Protein AF-A0A091QG11-F1 (afdb_monomer)

Radius of gyration: 39.78 Å; Cα contacts (8 Å, |Δi|>4): 8; chains: 1; bounding box: 103×50×96 Å

Foldseek 3Di:
DVVVVVVVVVVVVVVVVVPPPCPPPCVCPPCPCVPPPPDDVCVVDVDDPDPPPPPVVVVVVVVCVVVCVVVVVVVVCCVVVVVVVVVVVVVVVVVCCCVVPVVVVVVVVCVVVVPDDPPPDDDD

Sequence (124 aa):
MAEEHTELEERIIIKDQHTKEIDLVNRDPKHINEDVVKVEFEDVIAEPVGTYSFDGVWKTSYTTFTVSKYWCYRLLSALLGVPLAVIQCVSRIYSLCIHTFCDPLFEALSKICGNIRVALRKEI

pLDDT: mean 72.92, std 14.59, range [46.25, 96.38]

Secondary structure (DSSP, 8-state):
-HHHHHHHHHHHHHHHHTT----SS-S-TT-TTTTS----HHHHS---TT----HHHHHHHHHHHHHHHHHHHHHHHHHHHHHHHHHHHHHHHHHHHHHHHHHHHHHHHHHHHHT---------

Solvent-accessible surface area (backbone atoms only — not comparable to full-atom values): 7734 Å² total; per-residue (Å²): 119,70,66,62,53,52,54,50,51,51,54,50,52,58,58,49,66,76,59,66,70,73,51,83,87,58,82,61,89,76,64,85,62,75,91,49,88,82,72,58,64,66,80,78,45,91,70,72,96,75,81,74,81,56,63,65,54,60,54,48,50,58,50,51,56,57,52,47,59,62,48,46,54,54,50,52,48,47,68,54,46,51,57,53,52,51,52,52,51,52,53,52,52,52,53,49,51,44,57,68,53,46,50,62,49,52,54,51,50,50,54,60,64,69,66,63,77,80,78,80,79,81,82,131

Mean predicted aligned error: 19.06 Å

InterPro domains:
  IPR001612 Caveolin [PF01146] (15-88)
  IPR001612 Caveolin [PTHR10844] (5-87)
  IPR018361 Caveolin, conserved site [PS01210] (41-48)

Structure (mmCIF, N/CA/C/O backbone):
data_AF-A0A091QG11-F1
#
_entry.id   AF-A0A091QG11-F1
#
loop_
_atom_site.group_PDB
_atom_site.id
_atom_site.type_symbol
_atom_site.label_atom_id
_atom_site.label_alt_id
_atom_site.label_comp_id
_atom_site.label_asym_id
_atom_site.label_entity_id
_atom_site.label_seq_id
_atom_site.pdbx_PDB_ins_code
_atom_site.Cartn_x
_atom_site.Cartn_y
_atom_site.Cartn_z
_atom_site.occupancy
_atom_site.B_iso_or_equiv
_atom_site.auth_seq_id
_atom_site.auth_comp_id
_atom_site.auth_asym_id
_atom_site.auth_atom_id
_atom_site.pdbx_PDB_model_num
ATOM 1 N N . MET A 1 1 ? -0.463 -27.849 24.618 1.00 54.62 1 MET A N 1
ATOM 2 C CA . MET A 1 1 ? -1.694 -27.795 23.792 1.00 54.62 1 MET A CA 1
ATOM 3 C C . MET A 1 1 ? -2.953 -27.695 24.655 1.00 54.62 1 MET A C 1
ATOM 5 O O . MET A 1 1 ? -3.816 -26.915 24.298 1.00 54.62 1 MET A O 1
ATOM 9 N N . ALA A 1 2 ? -3.056 -28.408 25.788 1.00 56.22 2 ALA A N 1
ATOM 10 C CA . ALA A 1 2 ? -4.186 -28.259 26.719 1.00 56.22 2 ALA A CA 1
ATOM 11 C C . ALA A 1 2 ? -4.149 -26.956 27.551 1.00 56.22 2 ALA A C 1
ATOM 13 O O . ALA A 1 2 ? -5.194 -26.367 27.781 1.00 56.22 2 ALA A O 1
ATOM 14 N N . GLU A 1 3 ? -2.964 -26.467 27.939 1.00 60.25 3 GLU A N 1
ATOM 15 C CA . GLU A 1 3 ? -2.829 -25.241 28.754 1.00 60.25 3 GLU A CA 1
ATOM 16 C C . GLU A 1 3 ? -3.231 -23.952 28.014 1.00 60.25 3 GLU A C 1
ATOM 18 O O . GLU A 1 3 ? -3.865 -23.091 28.612 1.00 60.25 3 GLU A O 1
ATOM 23 N N . GLU A 1 4 ? -2.963 -23.838 26.704 1.00 59.34 4 GLU A N 1
ATOM 24 C CA . GLU A 1 4 ? -3.405 -22.670 25.918 1.00 59.34 4 GLU A CA 1
ATOM 25 C C . GLU A 1 4 ? -4.932 -22.575 25.81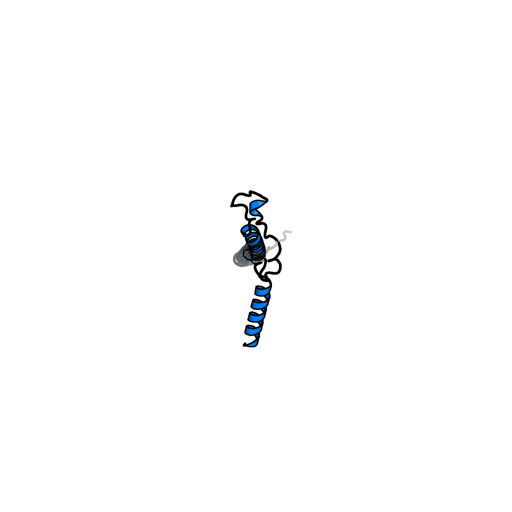9 1.00 59.34 4 GLU A C 1
ATOM 27 O O . GLU A 1 4 ? -5.482 -21.477 25.807 1.00 59.34 4 GLU A O 1
ATOM 32 N N . HIS A 1 5 ? -5.631 -23.714 25.769 1.00 57.47 5 HIS A N 1
ATOM 33 C CA . HIS A 1 5 ? -7.091 -23.732 25.690 1.00 57.47 5 HIS A CA 1
ATOM 34 C C . HIS A 1 5 ? -7.721 -23.236 26.998 1.00 57.47 5 HIS A C 1
ATOM 36 O O . HIS A 1 5 ? -8.675 -22.464 26.963 1.00 57.47 5 HIS A O 1
ATOM 42 N N . THR A 1 6 ? -7.141 -23.602 28.145 1.00 66.25 6 THR A N 1
ATOM 43 C CA . THR A 1 6 ? -7.596 -23.1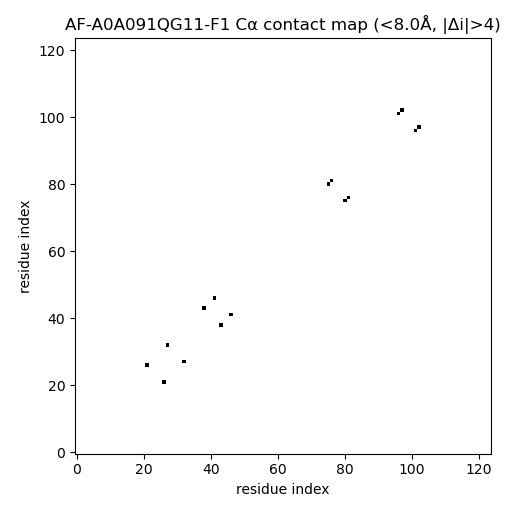48 29.466 1.00 66.25 6 THR A CA 1
ATOM 44 C C . THR A 1 6 ? -7.372 -21.647 29.661 1.00 66.25 6 THR A C 1
ATOM 46 O O . THR A 1 6 ? -8.265 -20.957 30.143 1.00 66.25 6 THR A O 1
ATOM 49 N N . GLU A 1 7 ? -6.232 -21.102 29.217 1.00 67.56 7 GLU A N 1
ATOM 50 C CA . GLU A 1 7 ? -5.981 -19.652 29.280 1.00 67.56 7 GLU A CA 1
ATOM 51 C C . GLU A 1 7 ? -6.900 -18.848 28.347 1.00 67.56 7 GLU A C 1
ATOM 53 O O . GLU A 1 7 ? -7.285 -17.718 28.661 1.00 67.56 7 GLU A O 1
ATOM 58 N N . LEU A 1 8 ? -7.258 -19.406 27.187 1.00 69.31 8 LEU A N 1
ATOM 59 C CA . LEU A 1 8 ? -8.235 -18.803 26.280 1.00 69.31 8 LEU A CA 1
ATOM 60 C C . LEU A 1 8 ? -9.638 -18.799 26.893 1.00 69.31 8 LEU A C 1
ATOM 62 O O . LEU A 1 8 ? -10.313 -17.773 26.818 1.00 69.31 8 LEU A O 1
ATOM 66 N N . GLU A 1 9 ? -10.053 -19.887 27.543 1.00 64.56 9 GLU A N 1
ATOM 67 C CA . GLU A 1 9 ? -11.337 -19.943 28.247 1.00 64.56 9 GLU A CA 1
ATOM 68 C C . GLU A 1 9 ? -11.379 -18.993 29.450 1.00 64.56 9 GLU A C 1
ATOM 70 O O . GLU A 1 9 ? -12.347 -18.247 29.587 1.00 64.56 9 GLU A O 1
ATOM 75 N N . GLU A 1 10 ? -10.312 -18.894 30.249 1.00 63.62 10 GLU A N 1
ATOM 76 C CA . GLU A 1 10 ? -10.233 -17.913 31.342 1.00 63.62 10 GLU A CA 1
ATOM 77 C C . GLU A 1 10 ? -10.298 -16.470 30.829 1.00 63.62 10 GLU A C 1
ATOM 79 O O . GLU A 1 10 ? -11.028 -15.643 31.381 1.00 63.62 10 GLU A O 1
ATOM 84 N N . ARG A 1 11 ? -9.603 -16.144 29.729 1.00 62.81 11 ARG A N 1
ATOM 85 C CA . ARG A 1 11 ? -9.696 -14.805 29.121 1.00 62.81 11 ARG A CA 1
ATOM 86 C C . ARG A 1 11 ? -11.083 -14.516 28.553 1.00 62.81 11 ARG A C 1
ATOM 88 O O . ARG A 1 11 ? -11.509 -13.362 28.604 1.00 62.81 11 ARG A O 1
ATOM 95 N N . ILE A 1 12 ? -11.784 -15.517 28.020 1.00 62.94 12 ILE A N 1
ATOM 96 C CA . ILE A 1 12 ? -13.168 -15.380 27.543 1.00 62.94 12 ILE A CA 1
ATOM 97 C C . ILE A 1 12 ? -14.113 -15.141 28.731 1.00 62.94 12 ILE A C 1
ATOM 99 O O . ILE A 1 12 ? -14.898 -14.197 28.681 1.00 62.94 12 ILE A O 1
ATOM 103 N N . ILE A 1 13 ? -13.968 -15.888 29.831 1.00 61.84 13 ILE A N 1
ATOM 104 C CA . ILE A 1 13 ? -14.781 -15.747 31.054 1.00 61.84 13 ILE A CA 1
ATOM 105 C C . ILE A 1 13 ? -14.551 -14.386 31.736 1.00 61.84 13 ILE A C 1
ATOM 107 O O . ILE A 1 13 ? -15.502 -13.726 32.157 1.00 61.84 13 ILE A O 1
ATOM 111 N N . ILE A 1 14 ? -13.304 -13.907 31.800 1.00 61.09 14 ILE A N 1
ATOM 112 C CA . ILE A 1 14 ? -12.975 -12.590 32.377 1.00 61.09 14 ILE A CA 1
ATOM 113 C C . ILE A 1 14 ? -13.539 -11.450 31.512 1.00 61.09 14 ILE A C 1
ATOM 115 O O . ILE A 1 14 ? -14.000 -10.434 32.040 1.00 61.09 14 ILE A O 1
ATOM 119 N N . LYS A 1 15 ? -13.534 -11.609 30.183 1.00 56.25 15 LYS A N 1
ATOM 120 C CA . LYS A 1 15 ? -14.088 -10.616 29.250 1.00 56.25 15 LYS A CA 1
ATOM 121 C C . LYS A 1 15 ? -15.623 -10.587 29.281 1.00 56.25 15 LYS A C 1
ATOM 123 O O . LYS A 1 15 ? -16.208 -9.516 29.125 1.00 56.25 15 LYS A O 1
ATOM 128 N N . ASP A 1 16 ? -16.254 -11.727 29.551 1.00 52.78 16 ASP A N 1
ATOM 129 C CA . ASP A 1 16 ? -17.704 -11.858 29.727 1.00 52.78 16 ASP A CA 1
ATOM 130 C C . ASP A 1 16 ? -18.179 -11.253 31.063 1.00 52.78 16 ASP A C 1
ATOM 132 O O . ASP A 1 16 ? -19.158 -10.510 31.110 1.00 52.78 16 ASP A O 1
ATOM 136 N N . GLN A 1 17 ? -17.398 -11.406 32.142 1.00 53.88 17 GLN A N 1
ATOM 137 C CA . GLN A 1 17 ? -17.699 -10.800 33.448 1.00 53.88 17 GLN A CA 1
ATOM 138 C C . GLN A 1 17 ? -17.749 -9.263 33.447 1.00 53.88 17 GLN A C 1
ATOM 140 O O . GLN A 1 17 ? -18.426 -8.685 34.301 1.00 53.88 17 GLN A O 1
ATOM 145 N N . HIS A 1 18 ? -17.038 -8.600 32.529 1.00 48.31 18 HIS A N 1
ATOM 146 C CA . HIS A 1 18 ? -17.073 -7.139 32.373 1.00 48.31 18 HIS A CA 1
ATOM 147 C C . HIS A 1 18 ? -18.201 -6.655 31.446 1.00 48.31 18 HIS A C 1
ATOM 149 O O . HIS A 1 18 ? -18.412 -5.452 31.316 1.00 48.31 18 HIS A O 1
ATOM 155 N N . THR A 1 19 ? -18.947 -7.588 30.847 1.00 46.25 19 THR A N 1
ATOM 156 C CA . THR A 1 19 ? -20.168 -7.338 30.069 1.00 46.25 19 THR A CA 1
ATOM 157 C C . THR A 1 19 ? -21.376 -7.869 30.832 1.00 46.25 19 THR A C 1
ATOM 159 O O . THR A 1 19 ? -22.307 -8.403 30.240 1.00 46.25 19 THR A O 1
ATOM 162 N N . LYS A 1 20 ? -21.387 -7.723 32.166 1.00 54.56 20 LYS A N 1
ATOM 163 C CA . LYS A 1 20 ? -22.651 -7.787 32.900 1.00 54.56 20 LYS A CA 1
ATOM 164 C C . LYS A 1 20 ? -23.496 -6.629 32.396 1.00 54.56 20 LYS A C 1
ATOM 166 O O . LYS A 1 20 ? -23.377 -5.509 32.890 1.00 54.56 20 LYS A O 1
ATOM 171 N N . GLU A 1 21 ? -24.274 -6.910 31.355 1.00 56.91 21 GLU A N 1
ATOM 172 C CA . GLU A 1 21 ? -25.452 -6.155 30.985 1.00 56.91 21 GLU A CA 1
ATOM 173 C C . GLU A 1 21 ? -26.154 -5.838 32.297 1.00 56.91 21 GLU A C 1
ATOM 175 O O . GLU A 1 21 ? -26.590 -6.723 33.033 1.00 56.91 21 GLU A O 1
ATOM 180 N N . ILE A 1 22 ? -26.123 -4.560 32.659 1.00 55.25 22 ILE A N 1
ATOM 181 C CA . ILE A 1 22 ? -27.009 -4.014 33.671 1.00 55.25 22 ILE A CA 1
ATOM 182 C C . ILE A 1 22 ? -28.392 -4.454 33.219 1.00 55.25 22 ILE A C 1
ATOM 184 O O . ILE A 1 22 ? -28.838 -4.046 32.148 1.00 55.25 22 ILE A O 1
ATOM 188 N N . ASP A 1 23 ? -29.010 -5.357 33.973 1.00 53.81 23 ASP A N 1
ATOM 189 C CA . ASP A 1 23 ? -30.352 -5.820 33.674 1.00 53.81 23 ASP A CA 1
ATOM 190 C C . ASP A 1 23 ? -31.287 -4.620 33.851 1.00 53.81 23 ASP A C 1
ATOM 192 O O . ASP A 1 23 ? -31.647 -4.210 34.956 1.00 53.81 23 ASP A O 1
ATOM 196 N N . LEU A 1 24 ? -31.589 -3.981 32.724 1.00 58.66 24 LEU A N 1
ATOM 197 C CA . LEU A 1 24 ? -32.438 -2.801 32.641 1.00 58.66 24 LEU A CA 1
ATOM 198 C C . LEU A 1 24 ? -33.906 -3.157 32.897 1.00 58.66 24 LEU A C 1
ATOM 200 O O . LEU A 1 24 ? -34.702 -2.246 33.112 1.00 58.66 24 LEU A O 1
ATOM 204 N N . VAL A 1 25 ? -34.241 -4.453 32.886 1.00 61.09 25 VAL A N 1
ATOM 205 C CA . VAL A 1 25 ? -35.575 -4.984 33.166 1.00 61.09 25 VAL A CA 1
ATOM 206 C C . VAL A 1 25 ? -35.734 -5.244 34.664 1.00 61.09 25 VAL A C 1
ATOM 208 O O . VAL A 1 25 ? -36.753 -4.868 35.235 1.00 61.09 25 VAL A O 1
ATOM 211 N N . ASN A 1 26 ? -34.722 -5.808 35.332 1.00 62.69 26 ASN A N 1
ATOM 212 C CA . ASN A 1 26 ? -34.747 -6.044 36.777 1.00 62.69 26 ASN A CA 1
ATOM 213 C C . ASN A 1 26 ? -33.608 -5.319 37.514 1.00 62.69 26 ASN A C 1
ATOM 215 O O . ASN A 1 26 ? -32.572 -5.895 37.852 1.00 62.69 26 ASN A O 1
ATOM 219 N N . ARG A 1 27 ? -33.839 -4.033 37.811 1.00 62.94 27 ARG A N 1
ATOM 220 C CA . ARG A 1 27 ? -32.891 -3.156 38.525 1.00 62.94 27 ARG A CA 1
ATOM 221 C C . ARG A 1 27 ? -32.706 -3.481 40.014 1.00 62.94 27 ARG A C 1
ATOM 223 O O . ARG A 1 27 ? -31.784 -2.934 40.617 1.00 62.94 27 ARG A O 1
ATOM 230 N N . ASP A 1 28 ? -33.529 -4.352 40.603 1.00 65.56 28 ASP A N 1
ATOM 231 C CA . ASP A 1 28 ? -33.386 -4.788 42.000 1.00 65.56 28 ASP A CA 1
ATOM 232 C C . ASP A 1 28 ? -33.374 -6.327 42.131 1.00 65.56 28 ASP A C 1
ATOM 234 O O . ASP A 1 28 ? -34.318 -6.942 42.643 1.00 65.56 28 ASP A O 1
ATOM 238 N N . PRO A 1 29 ? -32.273 -6.981 41.712 1.00 67.00 29 PRO A N 1
ATOM 239 C CA . PRO A 1 29 ? -32.132 -8.435 41.787 1.00 67.00 29 PRO A CA 1
ATOM 240 C C . PRO A 1 29 ? -32.062 -8.967 43.227 1.00 67.00 29 PRO A C 1
ATOM 242 O O . PRO A 1 29 ? -32.089 -10.179 43.427 1.00 67.00 29 PRO A O 1
ATOM 245 N N . LYS A 1 30 ? -31.927 -8.089 44.232 1.00 68.31 30 LYS A N 1
ATOM 246 C CA . LYS A 1 30 ? -31.833 -8.467 45.648 1.00 68.31 30 LYS A CA 1
ATOM 247 C C . LYS A 1 30 ? -33.084 -8.119 46.455 1.00 68.31 30 LYS A C 1
ATOM 249 O O . LYS A 1 30 ? -33.103 -8.471 47.631 1.00 68.31 30 LYS A O 1
ATOM 254 N N . HIS A 1 31 ? -34.091 -7.484 45.845 1.00 65.62 31 HIS A N 1
ATOM 255 C CA . HIS A 1 31 ? -35.351 -7.105 46.499 1.00 65.62 31 HIS A CA 1
ATOM 256 C C . HIS A 1 31 ? -35.105 -6.405 47.846 1.00 65.62 31 HIS A C 1
ATOM 258 O O . HIS A 1 31 ? -35.723 -6.708 48.863 1.00 65.62 31 HIS A O 1
ATOM 264 N N . ILE A 1 32 ? -34.130 -5.494 47.868 1.00 69.06 32 ILE A N 1
ATOM 265 C CA . ILE A 1 32 ? -33.770 -4.749 49.084 1.00 69.06 32 ILE A CA 1
ATOM 266 C C . ILE A 1 32 ? -34.685 -3.546 49.312 1.00 69.06 32 ILE A C 1
ATOM 268 O O . ILE A 1 32 ? -34.589 -2.906 50.353 1.00 69.06 32 ILE A O 1
ATOM 272 N N . ASN A 1 33 ? -35.523 -3.219 48.327 1.00 60.47 33 ASN A N 1
ATOM 273 C CA . ASN A 1 33 ? -36.334 -2.011 48.295 1.00 60.47 33 ASN A CA 1
ATOM 274 C C . ASN A 1 33 ? -37.832 -2.335 48.101 1.00 60.47 33 ASN A C 1
ATOM 276 O O . ASN A 1 33 ? -38.555 -1.572 47.461 1.00 60.47 33 ASN A O 1
ATOM 280 N N . GLU A 1 34 ? -38.285 -3.483 48.619 1.00 66.12 34 GLU A N 1
ATOM 281 C CA . GLU A 1 34 ? -39.683 -3.951 48.561 1.00 66.12 34 GLU A CA 1
ATOM 282 C C . GLU A 1 34 ? -40.640 -3.078 49.385 1.00 66.12 34 GLU A C 1
ATOM 284 O O . GLU A 1 34 ? -41.805 -2.905 49.037 1.00 66.12 34 GLU A O 1
ATOM 289 N N . ASP A 1 35 ? -40.135 -2.524 50.480 1.00 63.00 35 ASP A N 1
ATOM 290 C CA . ASP A 1 35 ? -40.864 -1.792 51.515 1.00 63.00 35 ASP A CA 1
ATOM 291 C C . ASP A 1 35 ? -40.965 -0.273 51.265 1.00 63.00 35 ASP A C 1
ATOM 293 O O . ASP A 1 35 ? -41.668 0.439 51.984 1.00 63.00 35 ASP A O 1
ATOM 297 N N . VAL A 1 36 ? -40.335 0.229 50.201 1.00 59.47 36 VAL A N 1
ATOM 298 C CA . VAL A 1 36 ? -40.486 1.606 49.713 1.00 59.47 36 VAL A CA 1
ATOM 299 C C . VAL A 1 36 ? -41.433 1.589 48.518 1.00 59.47 36 VAL A C 1
ATOM 301 O O . VAL A 1 36 ? -41.243 0.809 47.590 1.00 59.47 36 VAL A O 1
ATOM 304 N N . V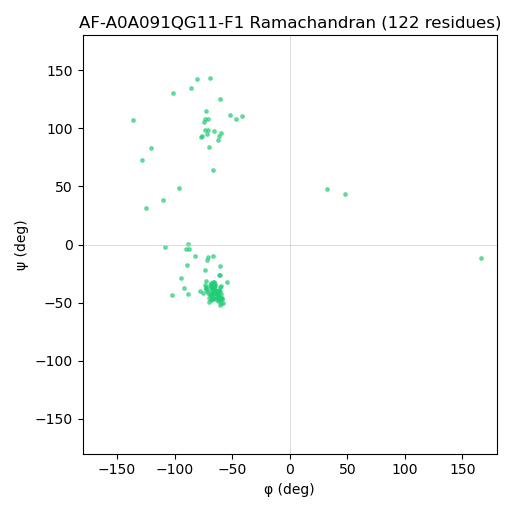AL A 1 37 ? -42.439 2.473 48.526 1.00 60.44 37 VAL A N 1
ATOM 305 C CA . VAL A 1 37 ? -43.373 2.686 47.407 1.00 60.44 37 VAL A CA 1
ATOM 306 C C . VAL A 1 37 ? -42.582 2.790 46.098 1.00 60.44 37 VAL A C 1
ATOM 308 O O . VAL A 1 37 ? -41.889 3.781 45.864 1.00 60.44 37 VAL A O 1
ATOM 311 N N . LYS A 1 38 ? -42.671 1.750 45.259 1.00 60.75 38 LYS A N 1
ATOM 312 C CA . LYS A 1 38 ? -42.118 1.726 43.902 1.00 60.75 38 LYS A CA 1
ATOM 313 C C . LYS A 1 38 ? -42.962 2.669 43.053 1.00 60.75 38 L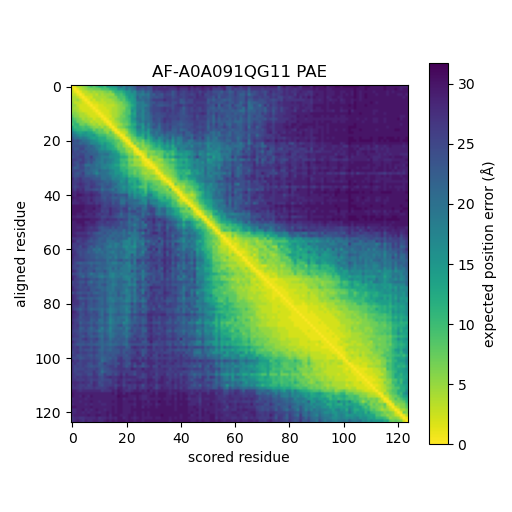YS A C 1
ATOM 315 O O . LYS A 1 38 ? -43.938 2.260 42.441 1.00 60.75 38 LYS A O 1
ATOM 320 N N . VAL A 1 39 ? -42.637 3.955 43.099 1.00 57.34 39 VAL A N 1
ATOM 321 C CA . VAL A 1 39 ? -43.225 4.940 42.193 1.00 57.34 39 VAL A CA 1
ATOM 322 C C . VAL A 1 39 ? -42.634 4.660 40.817 1.00 57.34 39 VAL A C 1
ATOM 324 O O . VAL A 1 39 ? -41.438 4.869 40.599 1.00 57.34 39 VAL A O 1
ATOM 327 N N . GLU A 1 40 ? -43.442 4.113 39.912 1.00 57.50 40 GLU A N 1
ATOM 328 C CA . GLU A 1 40 ? -43.059 3.993 38.510 1.00 57.50 40 GLU A CA 1
ATOM 329 C C . GLU A 1 40 ? -42.822 5.409 37.976 1.00 57.50 40 GLU A C 1
ATOM 331 O O . GLU A 1 40 ? -43.653 6.306 38.120 1.00 57.50 40 GLU A O 1
ATOM 336 N N . PHE A 1 41 ? -41.638 5.637 37.407 1.00 51.56 41 PHE A N 1
ATOM 337 C CA . PHE A 1 41 ? -41.221 6.948 36.896 1.00 51.56 41 PHE A CA 1
ATOM 338 C C . PHE A 1 41 ? -42.158 7.462 35.782 1.00 51.56 41 PHE A C 1
ATOM 340 O O . PHE A 1 41 ? -42.206 8.663 35.522 1.00 51.56 41 PHE A O 1
ATOM 347 N N . GLU A 1 42 ? -42.933 6.552 35.184 1.00 53.19 42 GLU A N 1
ATOM 348 C CA . GLU A 1 42 ? -44.031 6.807 34.248 1.00 53.19 42 GLU A CA 1
ATOM 349 C C . GLU A 1 42 ? -45.180 7.641 34.833 1.00 53.19 42 GLU A C 1
ATOM 351 O O . GLU A 1 42 ? -45.844 8.347 34.077 1.00 53.19 42 GLU A O 1
ATOM 356 N N . ASP A 1 43 ? -45.399 7.620 36.152 1.00 57.34 43 ASP A N 1
ATOM 357 C CA . ASP A 1 43 ? -46.475 8.391 36.801 1.00 57.34 43 ASP A CA 1
ATOM 358 C C . ASP A 1 43 ? -46.018 9.810 37.208 1.00 57.34 43 ASP A C 1
ATOM 360 O O . ASP A 1 43 ? -46.825 10.712 37.426 1.00 57.34 43 ASP A O 1
ATOM 364 N N . VAL A 1 44 ? -44.698 10.042 37.277 1.00 62.53 44 VAL A N 1
ATOM 365 C CA . VAL A 1 44 ? -44.101 11.349 37.619 1.00 62.53 44 VAL A CA 1
ATOM 366 C C . VAL A 1 44 ? -43.755 12.162 36.372 1.00 62.53 44 VAL A C 1
ATOM 368 O O . VAL A 1 44 ? -43.785 13.395 36.418 1.00 62.53 44 VAL A O 1
ATOM 371 N N . ILE A 1 45 ? -43.450 11.508 35.248 1.00 59.41 45 ILE A N 1
ATOM 372 C CA . ILE A 1 45 ? -43.121 12.182 33.992 1.00 59.41 45 ILE A CA 1
ATOM 373 C C . ILE A 1 45 ? -43.846 11.470 32.852 1.00 59.41 45 ILE A C 1
ATOM 375 O O . ILE A 1 45 ? -43.483 10.366 32.465 1.00 59.41 45 ILE A O 1
ATOM 379 N N . ALA A 1 46 ? -44.880 12.115 32.312 1.00 59.50 46 ALA A N 1
ATOM 380 C CA . ALA A 1 46 ? -45.646 11.657 31.154 1.00 59.50 46 ALA A CA 1
ATOM 381 C C . ALA A 1 46 ? -44.798 11.670 29.859 1.00 59.50 46 ALA A C 1
ATOM 383 O O . ALA A 1 46 ? -45.059 12.451 28.942 1.00 59.50 46 ALA A O 1
ATOM 384 N N . GLU A 1 47 ? -43.741 10.861 29.785 1.00 58.44 47 GLU A N 1
ATOM 385 C CA . GLU A 1 47 ? -42.864 10.777 28.617 1.00 58.44 47 GLU A CA 1
ATOM 386 C C . GLU A 1 47 ? -43.429 9.790 27.575 1.00 58.44 47 GLU A C 1
ATOM 388 O O . GLU A 1 47 ? -43.875 8.696 27.921 1.00 58.44 47 GLU A O 1
ATOM 393 N N . PRO A 1 48 ? -43.445 10.146 26.277 1.00 62.41 48 PRO A N 1
ATOM 394 C CA . PRO A 1 48 ? -43.953 9.271 25.225 1.00 62.41 48 PRO A CA 1
ATOM 395 C C . PRO A 1 48 ? -43.046 8.049 25.004 1.00 62.41 48 PRO A C 1
ATOM 397 O O . PRO A 1 48 ? -41.819 8.151 25.011 1.00 62.41 48 PRO A O 1
ATOM 400 N N . VAL A 1 49 ? -43.658 6.896 24.714 1.00 53.06 49 VAL A N 1
ATOM 401 C CA . VAL A 1 49 ? -42.974 5.633 24.391 1.00 53.06 49 VAL A CA 1
ATOM 402 C C . VAL A 1 49 ? -42.086 5.777 23.146 1.00 53.06 49 VAL A C 1
ATOM 404 O O . VAL A 1 49 ? -42.548 5.678 22.011 1.00 53.06 49 VAL A O 1
ATOM 407 N N . GLY A 1 50 ? -40.791 6.039 23.333 1.00 58.91 50 GLY A N 1
ATOM 408 C CA . GLY A 1 50 ? -39.861 6.090 22.200 1.00 58.91 50 GLY A CA 1
ATOM 409 C C . GLY A 1 50 ? -38.479 6.694 22.431 1.00 58.91 50 GLY A C 1
ATOM 410 O O . GLY A 1 50 ? -37.616 6.523 21.574 1.00 58.91 50 GLY A O 1
ATOM 411 N N . THR A 1 51 ? -38.207 7.365 23.550 1.00 50.53 51 THR A N 1
ATOM 412 C CA . THR A 1 51 ? -36.904 8.017 23.792 1.00 50.53 51 THR A CA 1
ATOM 413 C C . THR A 1 51 ? -35.947 7.151 24.607 1.00 50.53 51 THR A C 1
ATOM 415 O O . THR A 1 51 ? -35.316 7.608 25.556 1.00 50.53 51 THR A O 1
ATOM 418 N N . TYR A 1 52 ? -35.787 5.886 24.214 1.00 57.34 52 TYR A N 1
ATOM 419 C CA . TYR A 1 52 ? -34.676 5.076 24.709 1.00 57.34 52 TYR A CA 1
ATOM 420 C C . TYR A 1 52 ? -33.378 5.572 24.047 1.00 57.34 52 TYR A C 1
ATOM 422 O O . TYR A 1 52 ? -33.234 5.523 22.824 1.00 57.34 52 TYR A O 1
ATOM 430 N N . SER A 1 53 ? -32.450 6.119 24.835 1.00 57.84 53 SER A N 1
ATOM 431 C CA . SER A 1 53 ? -31.200 6.728 24.360 1.00 57.84 53 SER A CA 1
ATOM 432 C C . SER A 1 53 ? -30.303 5.717 23.633 1.00 57.84 53 SER A C 1
ATOM 434 O O . SER A 1 53 ? -29.491 5.054 24.258 1.00 57.84 53 SER A O 1
ATOM 436 N N . PHE A 1 54 ? -30.419 5.643 22.306 1.00 58.31 54 PHE A N 1
ATOM 437 C CA . PHE A 1 54 ? -29.371 5.315 21.327 1.00 58.31 54 PHE A CA 1
ATOM 438 C C . PHE A 1 54 ? -28.262 4.322 21.765 1.00 58.31 54 PHE A C 1
ATOM 440 O O . PHE A 1 54 ? -27.079 4.536 21.492 1.00 58.31 54 PHE A O 1
ATOM 447 N N . ASP A 1 55 ? -28.623 3.185 22.362 1.00 56.03 55 ASP A N 1
ATOM 448 C CA . ASP A 1 55 ? -27.690 2.090 22.692 1.00 56.03 55 ASP A CA 1
ATOM 449 C C . ASP A 1 55 ? -26.900 1.624 21.452 1.00 56.03 55 ASP A C 1
ATOM 451 O O . ASP A 1 55 ? -25.708 1.301 21.491 1.00 56.03 55 ASP A O 1
ATOM 455 N N . GLY A 1 56 ? -27.554 1.718 20.290 1.00 63.59 56 GLY A N 1
ATOM 456 C CA . GLY A 1 56 ? -26.942 1.504 18.986 1.00 63.59 56 GLY A CA 1
ATOM 457 C C . GLY A 1 56 ? -25.784 2.456 18.680 1.00 63.59 56 GLY A C 1
ATOM 458 O O . GLY A 1 56 ? -24.810 2.013 18.082 1.00 63.59 56 GLY A O 1
ATOM 459 N N . VAL A 1 57 ? -25.815 3.726 19.100 1.00 68.62 57 VAL A N 1
ATOM 460 C CA . VAL A 1 57 ? -24.728 4.694 18.843 1.00 68.62 57 VAL A CA 1
ATOM 461 C C . VAL A 1 57 ? -23.517 4.390 19.704 1.00 68.62 57 VAL A C 1
ATOM 463 O O . VAL A 1 57 ? -22.398 4.454 19.197 1.00 68.62 57 VAL A O 1
ATOM 466 N N . TRP A 1 58 ? -23.710 3.981 20.956 1.00 64.38 58 TRP A N 1
ATOM 467 C CA . TRP A 1 58 ? -22.602 3.574 21.820 1.00 64.38 58 TRP A CA 1
ATOM 468 C C . TRP A 1 58 ? -21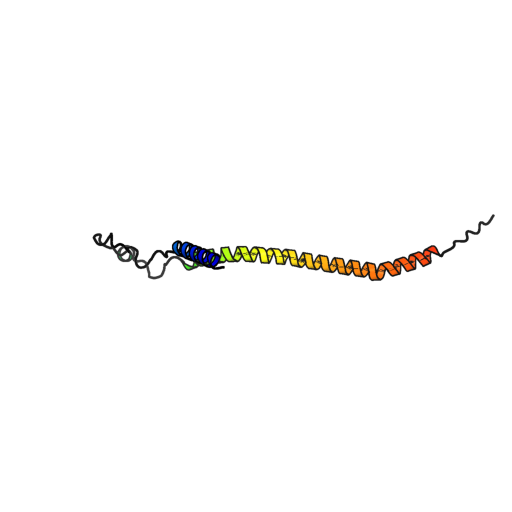.911 2.303 21.299 1.00 64.38 58 TRP A C 1
ATOM 470 O O . TRP A 1 58 ? -20.687 2.298 21.129 1.00 64.38 58 TRP A O 1
ATOM 480 N N . LYS A 1 59 ? -22.672 1.271 20.906 1.00 66.31 59 LYS A N 1
ATOM 481 C CA . LYS A 1 59 ? -22.116 0.058 20.264 1.00 66.31 59 LYS A CA 1
ATOM 482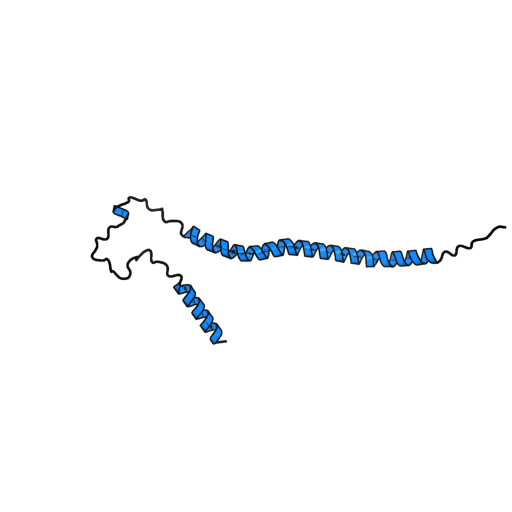 C C . LYS A 1 59 ? -21.497 0.327 18.886 1.00 66.31 59 LYS A C 1
ATOM 484 O O . LYS A 1 59 ? -20.429 -0.206 18.565 1.00 66.31 59 LYS A O 1
ATOM 489 N N . THR A 1 60 ? -22.124 1.174 18.073 1.00 73.38 60 THR A N 1
ATOM 490 C CA . THR A 1 60 ? -21.641 1.518 16.721 1.00 73.38 60 THR A CA 1
ATOM 491 C C . THR A 1 60 ? -20.356 2.335 16.776 1.00 73.38 60 THR A C 1
ATOM 493 O O . THR A 1 60 ? -19.447 2.106 15.974 1.00 73.38 60 THR A O 1
ATOM 496 N N . SER A 1 61 ? -20.234 3.239 17.750 1.00 76.00 61 SER A N 1
ATOM 497 C CA . SER A 1 61 ? -19.025 4.043 17.958 1.00 76.00 61 SER A CA 1
ATOM 498 C C . SER A 1 61 ? -17.841 3.166 18.360 1.00 76.00 61 SER A C 1
ATOM 500 O O . SER A 1 61 ? -16.755 3.283 17.787 1.00 76.00 61 SER A O 1
ATOM 502 N N . TYR A 1 62 ? -18.059 2.222 19.281 1.00 74.44 62 TYR A N 1
ATOM 503 C CA . TYR A 1 62 ? -17.015 1.299 19.730 1.00 74.44 62 TYR A CA 1
ATOM 504 C C . TYR A 1 62 ? -16.529 0.373 18.602 1.00 74.44 62 TYR A C 1
ATOM 506 O O . TYR A 1 62 ? -15.326 0.145 18.432 1.00 74.44 62 TYR A O 1
ATOM 514 N N . THR A 1 63 ? -17.466 -0.101 17.778 1.00 73.88 63 THR A N 1
ATOM 515 C CA . THR A 1 63 ? -17.186 -0.955 16.614 1.00 73.88 63 THR A CA 1
ATOM 516 C C . THR A 1 63 ? -16.445 -0.186 15.518 1.00 73.88 63 THR A C 1
ATOM 518 O O . THR A 1 63 ? -15.407 -0.632 15.030 1.00 73.88 63 THR A O 1
ATOM 521 N N . THR A 1 64 ? -16.909 1.016 15.167 1.00 76.50 64 THR A N 1
ATOM 522 C CA . THR A 1 64 ? -16.259 1.855 14.146 1.00 76.50 64 THR A CA 1
ATOM 523 C C . THR A 1 64 ? -14.833 2.222 14.551 1.00 76.50 64 THR A C 1
ATOM 525 O O . THR A 1 64 ? -13.924 2.181 13.721 1.00 76.50 64 THR A O 1
ATOM 528 N N . PHE A 1 65 ? -14.592 2.512 15.830 1.00 73.94 65 PHE A N 1
ATOM 529 C CA . PHE A 1 65 ? -13.262 2.861 16.332 1.00 73.94 65 PHE A CA 1
ATOM 530 C C . PHE A 1 65 ? -12.259 1.700 16.265 1.00 73.94 65 PHE A C 1
ATOM 532 O O . PHE A 1 65 ? -11.079 1.904 15.962 1.00 73.94 65 PHE A O 1
ATOM 539 N N . THR A 1 66 ? -12.703 0.471 16.532 1.00 76.44 66 THR A N 1
ATOM 540 C CA . THR A 1 66 ? -11.838 -0.717 16.465 1.00 76.44 66 THR A CA 1
ATOM 541 C C . THR A 1 66 ? -11.553 -1.131 15.026 1.00 76.44 66 THR A C 1
ATOM 543 O O . THR A 1 66 ? -10.395 -1.389 14.689 1.00 76.44 66 THR A O 1
ATOM 546 N N . VAL A 1 67 ? -12.560 -1.094 14.150 1.00 78.38 67 VAL A N 1
ATOM 547 C CA . VAL A 1 67 ? -12.390 -1.354 12.711 1.00 78.38 67 VAL A CA 1
ATOM 548 C C . VAL A 1 67 ? -11.475 -0.307 12.066 1.00 78.38 67 VAL A C 1
ATOM 550 O O . VAL A 1 67 ? -10.586 -0.665 11.289 1.00 78.38 67 VAL A O 1
ATOM 553 N N . SER A 1 68 ? -11.615 0.967 12.449 1.00 81.50 68 SER A N 1
ATOM 554 C CA . SER A 1 68 ? -10.797 2.067 11.923 1.00 81.50 68 SER A CA 1
ATOM 555 C C . SER A 1 68 ? -9.306 1.881 12.201 1.00 81.50 68 SER A C 1
ATOM 557 O O . SER A 1 68 ? -8.502 2.176 11.323 1.00 81.50 68 SER A O 1
ATOM 559 N N . LYS A 1 69 ? -8.900 1.338 13.362 1.00 77.56 69 LYS A N 1
ATOM 560 C CA . LYS A 1 69 ? -7.469 1.081 13.636 1.00 77.56 69 LYS A CA 1
ATOM 561 C C . LYS A 1 69 ? -6.849 0.107 12.633 1.00 77.56 69 LYS A C 1
ATOM 563 O O . LYS A 1 69 ? -5.774 0.378 12.104 1.00 77.56 69 LYS A O 1
ATOM 568 N N . TYR A 1 70 ? -7.531 -1.002 12.353 1.00 80.06 70 TYR A N 1
ATOM 569 C CA . TYR A 1 70 ? -7.039 -2.025 11.425 1.00 80.06 70 TYR A CA 1
ATOM 570 C C . TYR A 1 70 ? -7.086 -1.562 9.969 1.00 80.06 70 TYR A C 1
ATOM 572 O O . TYR A 1 70 ? -6.157 -1.811 9.197 1.00 80.06 70 TYR A O 1
ATOM 580 N N . TRP A 1 71 ? -8.149 -0.852 9.594 1.00 83.94 71 TRP A N 1
ATOM 581 C CA . TRP A 1 71 ? -8.272 -0.294 8.254 1.00 83.94 71 TRP A CA 1
ATOM 582 C C . TRP A 1 71 ? -7.278 0.830 7.989 1.00 83.94 71 TRP A C 1
ATOM 584 O O . TRP A 1 71 ? -6.783 0.918 6.872 1.00 83.94 71 TRP A O 1
ATOM 594 N N . CYS A 1 72 ? -6.918 1.628 8.998 1.00 84.25 72 CYS A N 1
ATOM 595 C CA . CYS A 1 72 ? -5.942 2.705 8.852 1.00 84.25 72 CYS A CA 1
ATOM 596 C C . CYS A 1 72 ? -4.577 2.167 8.406 1.00 84.25 72 CYS A C 1
ATOM 598 O O . CYS A 1 72 ? -4.018 2.664 7.433 1.00 84.25 72 CYS A O 1
ATOM 600 N N . TYR A 1 73 ? -4.088 1.086 9.029 1.00 83.88 73 TYR A N 1
ATOM 601 C CA . TYR A 1 73 ? -2.835 0.453 8.607 1.00 83.88 73 TYR A CA 1
ATOM 602 C C . TYR A 1 73 ? -2.924 -0.091 7.176 1.00 83.88 73 TYR A C 1
ATOM 604 O O . TYR A 1 73 ? -2.044 0.169 6.363 1.00 83.88 73 TYR A O 1
ATOM 612 N N . ARG A 1 74 ? -4.016 -0.786 6.826 1.00 86.88 74 ARG A N 1
ATOM 613 C CA . ARG A 1 74 ? -4.206 -1.321 5.466 1.00 86.88 74 ARG A CA 1
ATOM 614 C C . ARG A 1 74 ? -4.296 -0.220 4.408 1.00 86.88 74 ARG A C 1
ATOM 616 O O . ARG A 1 74 ? -3.709 -0.371 3.341 1.00 86.88 74 ARG A O 1
ATOM 623 N N . LEU A 1 75 ? -4.998 0.874 4.699 1.00 88.69 75 LEU A N 1
ATOM 624 C CA . LEU A 1 75 ? -5.117 2.036 3.816 1.00 88.69 75 LEU A CA 1
ATOM 625 C C . LEU A 1 75 ? -3.780 2.755 3.656 1.00 88.69 75 LEU A C 1
ATOM 627 O O . LEU A 1 75 ? -3.385 3.023 2.528 1.00 88.69 75 LEU A O 1
ATOM 631 N N . LEU A 1 76 ? -3.057 3.014 4.749 1.00 87.00 76 LEU A N 1
ATOM 632 C CA . LEU A 1 76 ? -1.731 3.638 4.709 1.00 87.00 76 LEU A CA 1
ATOM 633 C C . LEU A 1 76 ? -0.724 2.770 3.951 1.00 87.00 76 LEU A C 1
ATOM 635 O O . LEU A 1 76 ? -0.019 3.270 3.077 1.00 87.00 76 LEU A O 1
ATOM 639 N N . SER A 1 77 ? -0.684 1.466 4.230 1.00 89.50 77 SER A N 1
ATOM 640 C CA . SER A 1 77 ? 0.198 0.534 3.527 1.00 89.50 77 SER A CA 1
ATOM 641 C C . SER A 1 77 ? -0.161 0.384 2.052 1.00 89.50 77 SER A C 1
ATOM 643 O O . SER A 1 77 ? 0.747 0.274 1.238 1.00 89.50 77 SER A O 1
ATOM 645 N N . ALA A 1 78 ? -1.439 0.412 1.669 1.00 92.19 78 ALA A N 1
ATOM 646 C CA . ALA A 1 78 ? -1.822 0.399 0.258 1.00 92.19 78 ALA A CA 1
ATOM 647 C C . ALA A 1 78 ? -1.472 1.727 -0.429 1.00 92.19 78 ALA A C 1
ATOM 649 O O . ALA A 1 78 ? -0.859 1.727 -1.493 1.00 92.19 78 ALA A O 1
ATOM 650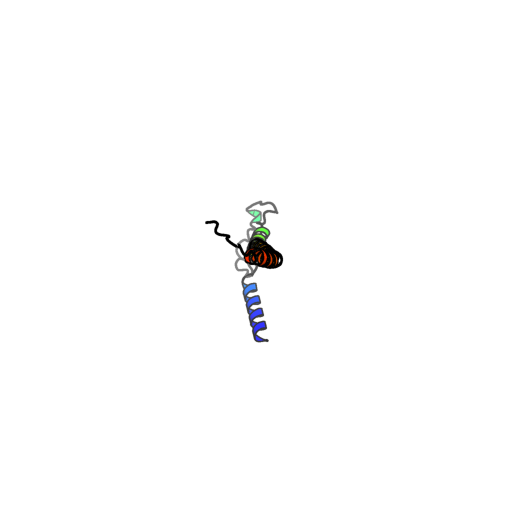 N N . LEU A 1 79 ? -1.798 2.856 0.203 1.00 91.88 79 LEU A N 1
ATOM 651 C CA . LEU A 1 79 ? -1.573 4.187 -0.351 1.00 91.88 79 LEU A CA 1
ATOM 652 C C . LEU A 1 79 ? -0.088 4.501 -0.527 1.00 91.88 79 LEU A C 1
ATOM 654 O O . LEU A 1 79 ? 0.265 5.159 -1.493 1.00 91.88 79 LEU A O 1
ATOM 658 N N . LEU A 1 80 ? 0.774 4.041 0.380 1.00 91.62 80 LEU A N 1
ATOM 659 C CA . LEU A 1 80 ? 2.221 4.247 0.287 1.00 91.62 80 LEU A CA 1
ATOM 660 C C . LEU A 1 80 ? 2.926 3.092 -0.436 1.00 91.62 80 LEU A C 1
ATOM 662 O O . LEU A 1 80 ? 3.852 3.319 -1.209 1.00 91.62 80 LEU A O 1
ATOM 666 N N . GLY A 1 81 ? 2.488 1.851 -0.230 1.00 93.94 81 GLY A N 1
ATOM 667 C CA . GLY A 1 81 ? 3.117 0.663 -0.806 1.00 93.94 81 GLY A CA 1
ATOM 668 C C . GLY A 1 81 ? 2.897 0.527 -2.311 1.00 93.94 81 GLY A C 1
ATOM 669 O O . GLY A 1 81 ? 3.843 0.226 -3.035 1.00 93.94 81 GLY A O 1
ATOM 670 N N . VAL A 1 82 ? 1.684 0.800 -2.804 1.00 93.25 82 VAL A N 1
ATOM 671 C CA . VAL A 1 82 ? 1.368 0.733 -4.241 1.00 93.25 82 VAL A CA 1
ATOM 672 C C . VAL A 1 82 ? 2.212 1.713 -5.071 1.00 93.25 82 VAL A C 1
ATOM 674 O O . VAL A 1 82 ? 2.863 1.251 -6.011 1.00 93.25 82 VAL A O 1
ATOM 677 N N . PRO A 1 83 ? 2.292 3.025 -4.766 1.00 93.56 83 PRO A N 1
ATOM 678 C CA . PRO A 1 83 ? 3.106 3.937 -5.568 1.00 93.56 83 PRO A CA 1
ATOM 679 C C . PRO A 1 83 ? 4.599 3.615 -5.479 1.00 93.56 83 PRO A C 1
ATOM 681 O O . PRO A 1 83 ? 5.285 3.681 -6.496 1.00 93.56 83 PRO A O 1
ATOM 684 N N . LEU A 1 84 ? 5.109 3.200 -4.313 1.00 94.69 84 LEU A N 1
ATOM 685 C CA . LEU A 1 84 ? 6.508 2.778 -4.185 1.00 94.69 84 LEU A CA 1
ATOM 686 C C . LEU A 1 84 ? 6.819 1.549 -5.052 1.00 94.69 84 LEU A C 1
ATOM 688 O O . LEU A 1 84 ? 7.860 1.517 -5.709 1.00 94.69 84 LEU A O 1
ATOM 692 N N . ALA A 1 85 ? 5.913 0.569 -5.109 1.00 95.00 85 ALA A N 1
ATOM 693 C CA . ALA A 1 85 ? 6.062 -0.603 -5.970 1.00 95.00 85 ALA A CA 1
ATOM 694 C C . ALA A 1 85 ? 6.074 -0.225 -7.461 1.00 95.00 85 ALA A C 1
ATOM 696 O O . ALA A 1 85 ? 6.913 -0.721 -8.215 1.00 95.00 85 ALA A O 1
ATOM 697 N N . VAL A 1 86 ? 5.193 0.692 -7.878 1.00 95.62 86 VAL A N 1
ATOM 698 C CA . VAL A 1 86 ? 5.142 1.189 -9.263 1.00 95.62 86 VAL A CA 1
ATOM 699 C C . VAL A 1 86 ? 6.429 1.929 -9.627 1.00 95.62 86 VAL A C 1
ATOM 701 O O . VAL A 1 86 ? 7.022 1.635 -10.664 1.00 95.62 86 VAL A O 1
ATOM 704 N N . ILE A 1 87 ? 6.912 2.830 -8.766 1.00 96.38 87 ILE A N 1
ATOM 705 C CA . ILE A 1 87 ? 8.159 3.579 -8.995 1.00 96.38 87 ILE A CA 1
ATOM 706 C C . ILE A 1 87 ? 9.345 2.622 -9.148 1.00 96.38 87 ILE A C 1
ATOM 708 O O . ILE A 1 87 ? 10.138 2.761 -10.082 1.00 96.38 87 ILE A O 1
ATOM 712 N N . GLN A 1 88 ? 9.456 1.624 -8.267 1.00 95.00 88 GLN A N 1
ATOM 713 C CA . GLN A 1 88 ? 10.520 0.624 -8.348 1.00 95.00 88 GLN A CA 1
ATOM 714 C C . GLN A 1 88 ? 10.428 -0.200 -9.636 1.00 95.00 88 GLN A C 1
ATOM 716 O O . GLN A 1 88 ? 11.445 -0.401 -10.298 1.00 95.00 88 GLN A O 1
ATOM 721 N N . CYS A 1 89 ? 9.228 -0.626 -10.041 1.00 96.19 89 CYS A N 1
ATOM 722 C CA . CYS A 1 89 ? 9.042 -1.350 -11.300 1.00 96.19 89 CYS A CA 1
ATOM 723 C C . CYS A 1 89 ? 9.485 -0.515 -12.504 1.00 96.19 89 CYS A C 1
ATOM 725 O O . CYS A 1 89 ? 10.289 -0.983 -13.309 1.00 96.19 89 CYS A O 1
ATOM 727 N N . VAL A 1 90 ? 9.021 0.732 -12.606 1.00 96.19 90 VAL A N 1
ATOM 728 C CA . VAL A 1 90 ? 9.377 1.628 -13.717 1.00 96.19 90 VAL A CA 1
ATOM 729 C C . VAL A 1 90 ? 10.886 1.884 -13.754 1.00 96.19 90 VAL A C 1
ATOM 731 O O . VAL A 1 90 ? 11.496 1.778 -14.815 1.00 96.19 90 VAL A O 1
ATOM 734 N N . SER A 1 91 ? 11.511 2.143 -12.602 1.00 94.81 91 SER A N 1
ATOM 735 C CA . SER A 1 91 ? 12.962 2.355 -12.492 1.00 94.81 91 SER A CA 1
ATOM 736 C C . SER A 1 91 ? 13.776 1.145 -12.971 1.00 94.81 91 SER A C 1
ATOM 738 O O . SER A 1 91 ? 14.758 1.286 -13.710 1.00 94.81 91 SER A O 1
ATOM 740 N N . ARG A 1 92 ? 13.347 -0.068 -12.601 1.00 95.50 92 ARG A N 1
ATOM 741 C CA . ARG A 1 92 ? 14.001 -1.316 -13.019 1.00 95.50 92 ARG A CA 1
ATOM 742 C C . ARG A 1 92 ? 13.842 -1.573 -14.511 1.00 95.50 92 ARG A C 1
ATOM 744 O O . ARG A 1 92 ? 14.823 -1.934 -15.155 1.00 95.50 92 ARG A O 1
ATOM 751 N N . ILE A 1 93 ? 12.650 -1.343 -15.059 1.00 96.12 93 ILE A N 1
ATOM 752 C CA . ILE A 1 93 ? 12.387 -1.467 -16.498 1.00 96.12 93 ILE A CA 1
ATOM 753 C C . ILE A 1 93 ? 13.250 -0.473 -17.274 1.00 96.12 93 ILE A C 1
ATOM 755 O O . ILE A 1 93 ? 13.930 -0.863 -18.215 1.00 96.12 93 ILE A O 1
ATOM 759 N N . TYR A 1 94 ? 13.290 0.790 -16.844 1.00 94.44 94 TYR A N 1
ATOM 760 C CA . TYR A 1 94 ? 14.122 1.810 -17.476 1.00 94.44 94 TYR A CA 1
ATOM 761 C C . TYR A 1 94 ? 15.608 1.427 -17.459 1.00 94.44 94 TYR A C 1
ATOM 763 O O . TYR A 1 94 ? 16.262 1.461 -18.499 1.00 94.44 94 TYR A O 1
ATOM 771 N N . SER A 1 95 ? 16.132 0.984 -16.310 1.00 93.19 95 SER A N 1
ATOM 772 C CA . SER A 1 95 ? 17.525 0.523 -16.206 1.00 93.19 95 SER A CA 1
ATOM 773 C C . SER A 1 95 ? 17.814 -0.672 -17.118 1.00 93.19 95 SER A C 1
ATOM 775 O O . SER A 1 95 ? 18.867 -0.714 -17.751 1.00 93.19 95 SER A O 1
ATOM 777 N N . LEU A 1 96 ? 16.882 -1.626 -17.224 1.00 92.56 96 LEU A N 1
ATOM 778 C CA . LEU A 1 96 ? 17.013 -2.773 -18.124 1.00 92.56 96 LEU A CA 1
ATOM 779 C C . LEU A 1 96 ? 17.033 -2.336 -19.593 1.00 92.56 96 LEU A C 1
ATOM 781 O O . LEU A 1 96 ? 17.847 -2.844 -20.360 1.00 92.56 96 LEU A O 1
ATOM 785 N N . CYS A 1 97 ? 16.180 -1.385 -19.981 1.00 91.56 97 CYS A N 1
ATOM 786 C CA . CYS A 1 97 ? 16.170 -0.830 -21.333 1.00 91.56 97 CYS A CA 1
ATOM 787 C C . CYS A 1 97 ? 17.512 -0.169 -21.670 1.00 91.56 97 CYS A C 1
ATOM 789 O O . CYS A 1 97 ? 18.077 -0.449 -22.722 1.00 91.56 97 CYS A O 1
ATOM 791 N N . ILE A 1 98 ? 18.059 0.650 -20.769 1.00 92.25 98 ILE A N 1
ATOM 792 C CA . ILE A 1 98 ? 19.362 1.289 -20.988 1.00 92.25 98 ILE A CA 1
ATOM 793 C C . ILE A 1 98 ? 20.470 0.239 -21.106 1.00 92.25 98 ILE A C 1
ATOM 795 O O . ILE A 1 98 ? 21.216 0.259 -22.074 1.00 92.25 98 ILE A O 1
ATOM 799 N N . HIS A 1 99 ? 20.546 -0.732 -20.200 1.00 91.50 99 HIS A N 1
ATOM 800 C CA . HIS A 1 99 ? 21.578 -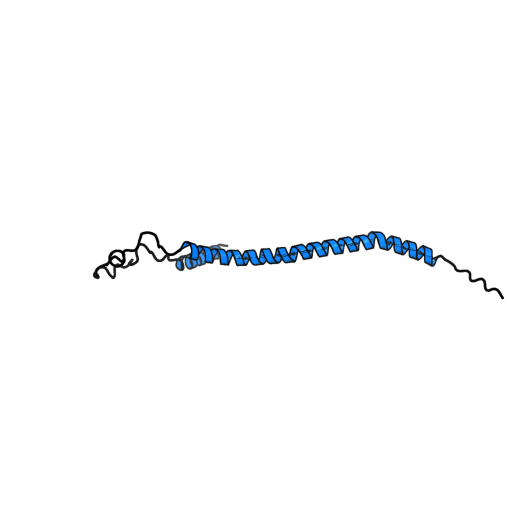1.772 -20.266 1.00 91.50 99 HIS A CA 1
ATOM 801 C C . HIS A 1 99 ? 21.444 -2.629 -21.540 1.00 91.50 99 HIS A C 1
ATOM 803 O O . HIS A 1 99 ? 22.424 -2.937 -22.204 1.00 91.50 99 HIS A O 1
ATOM 809 N N . THR A 1 100 ? 20.223 -2.974 -21.947 1.00 92.44 100 THR A N 1
ATOM 810 C CA . THR A 1 100 ? 20.003 -3.832 -23.124 1.00 92.44 100 THR A CA 1
ATOM 811 C C . THR A 1 100 ? 20.280 -3.107 -24.442 1.00 92.44 100 THR A C 1
ATOM 813 O O . THR A 1 100 ? 20.771 -3.725 -25.381 1.00 92.44 100 THR A O 1
ATOM 816 N N . PHE A 1 101 ? 19.959 -1.813 -24.540 1.00 88.56 101 PHE A N 1
ATOM 817 C CA . PHE A 1 101 ? 20.065 -1.055 -25.792 1.00 88.56 101 PHE A CA 1
ATOM 818 C C . PHE A 1 101 ? 21.291 -0.147 -25.858 1.00 88.56 101 PHE A C 1
ATOM 820 O O . PHE A 1 101 ? 21.948 -0.074 -26.896 1.00 88.56 101 PHE A O 1
ATOM 827 N N . CYS A 1 102 ? 21.595 0.569 -24.779 1.00 85.25 102 CYS A N 1
ATOM 828 C CA . CYS A 1 102 ? 22.665 1.554 -24.764 1.00 85.25 102 CYS A CA 1
ATOM 829 C C . CYS A 1 102 ? 24.039 0.895 -24.646 1.00 85.25 102 CYS A C 1
ATOM 831 O O . CYS A 1 102 ? 24.925 1.313 -25.382 1.00 85.25 102 CYS A O 1
ATOM 833 N N . ASP A 1 103 ? 24.231 -0.149 -23.836 1.00 88.81 103 ASP A N 1
ATOM 834 C CA . ASP A 1 103 ? 25.547 -0.806 -23.746 1.00 88.81 103 ASP A CA 1
ATOM 835 C C . ASP A 1 103 ? 26.058 -1.348 -25.090 1.00 88.81 103 ASP A C 1
ATOM 837 O O . ASP A 1 103 ? 27.178 -0.993 -25.466 1.00 88.81 103 ASP A O 1
ATOM 841 N N . PRO A 1 104 ? 25.287 -2.123 -25.884 1.00 91.00 104 PRO A N 1
ATOM 842 C CA . PRO A 1 104 ? 25.784 -2.577 -27.183 1.00 91.00 104 PRO A CA 1
ATOM 843 C C . PRO A 1 104 ? 25.990 -1.420 -28.171 1.00 91.00 104 PRO A C 1
ATOM 845 O O . PRO A 1 104 ? 26.905 -1.475 -28.995 1.00 91.00 104 PRO A O 1
ATOM 848 N N . LEU A 1 105 ? 25.179 -0.360 -28.090 1.00 87.44 105 LEU A N 1
ATOM 849 C CA . LEU A 1 105 ? 25.308 0.813 -28.954 1.00 87.44 105 LEU A CA 1
ATOM 850 C C . LEU A 1 105 ? 26.566 1.628 -28.626 1.00 87.44 105 LEU A C 1
ATOM 852 O O . LEU A 1 105 ? 27.335 1.953 -29.528 1.00 87.44 105 LEU A O 1
ATOM 856 N N . PHE A 1 106 ? 26.798 1.949 -27.353 1.00 87.50 106 PHE A N 1
ATOM 857 C CA . PHE A 1 106 ? 27.970 2.706 -26.913 1.00 87.50 106 PHE A CA 1
ATOM 858 C C . PHE A 1 106 ? 29.263 1.921 -27.130 1.00 87.50 106 PHE A C 1
ATOM 860 O O . PHE A 1 106 ? 30.261 2.508 -27.544 1.00 87.50 106 PHE A O 1
ATOM 867 N N . GLU A 1 107 ? 29.236 0.602 -26.942 1.00 89.81 107 GLU A N 1
ATOM 868 C CA . GLU A 1 107 ? 30.365 -0.279 -27.245 1.00 89.81 107 GLU A CA 1
ATOM 869 C C . GLU A 1 107 ? 30.684 -0.320 -28.751 1.00 89.81 107 GLU A C 1
ATOM 871 O O . GLU A 1 107 ? 31.847 -0.327 -29.156 1.00 89.81 107 GLU A O 1
ATOM 876 N N . ALA A 1 108 ? 29.667 -0.317 -29.617 1.00 88.81 108 ALA A N 1
ATOM 877 C CA . ALA A 1 108 ? 29.881 -0.233 -31.060 1.00 88.81 108 ALA A CA 1
ATOM 878 C C . ALA A 1 108 ? 30.416 1.149 -31.480 1.00 88.81 108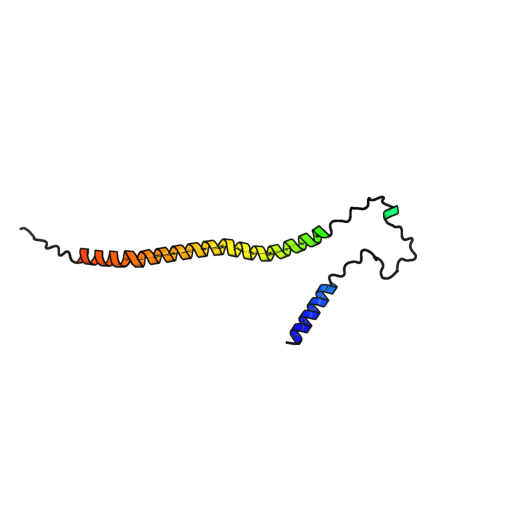 ALA A C 1
ATOM 880 O O . ALA A 1 108 ? 31.363 1.237 -32.265 1.00 88.81 108 ALA A O 1
ATOM 881 N N . LEU A 1 109 ? 29.855 2.232 -30.931 1.00 87.69 109 LEU A N 1
ATOM 882 C CA . LEU A 1 109 ? 30.292 3.605 -31.202 1.00 87.69 109 LEU A CA 1
ATOM 883 C C . LEU A 1 109 ? 31.735 3.853 -30.740 1.00 87.69 109 LEU A C 1
ATOM 885 O O . LEU A 1 109 ? 32.511 4.469 -31.472 1.00 87.69 109 LEU A O 1
ATOM 889 N N . SER A 1 110 ? 32.122 3.345 -29.566 1.00 84.88 110 SER A N 1
ATOM 890 C CA . SER A 1 110 ? 33.483 3.490 -29.035 1.00 84.88 110 SER A CA 1
ATOM 891 C C . SER A 1 110 ? 34.514 2.793 -29.930 1.00 84.88 110 SER A C 1
ATOM 893 O O . SER A 1 110 ? 35.568 3.363 -30.218 1.00 84.88 110 SER A O 1
ATOM 895 N N . LYS A 1 111 ? 34.182 1.609 -30.462 1.00 86.81 111 LYS A N 1
ATOM 896 C CA . LYS A 1 111 ? 35.022 0.875 -31.420 1.00 86.81 111 LYS A CA 1
ATOM 897 C C . LYS A 1 111 ? 35.175 1.603 -32.750 1.00 86.81 111 LYS A C 1
ATOM 899 O O . LYS A 1 111 ? 36.274 1.622 -33.299 1.00 86.81 111 LYS A O 1
ATOM 904 N N . ILE A 1 112 ? 34.109 2.217 -33.262 1.00 86.81 112 ILE A N 1
ATOM 905 C CA . ILE A 1 112 ? 34.154 2.972 -34.523 1.00 86.81 112 ILE A CA 1
ATOM 906 C C . ILE A 1 112 ? 35.011 4.234 -34.360 1.00 86.81 112 ILE A C 1
ATOM 908 O O . ILE A 1 112 ? 35.899 4.474 -35.174 1.00 86.81 112 ILE A O 1
ATOM 912 N N . CYS A 1 113 ? 34.804 5.004 -33.289 1.00 79.56 113 CYS A N 1
ATOM 913 C CA . CYS A 1 113 ? 35.556 6.234 -33.033 1.00 79.56 113 CYS A CA 1
ATOM 914 C C . CYS A 1 113 ? 37.027 5.974 -32.667 1.00 79.56 113 CYS A C 1
ATOM 916 O O . CYS A 1 113 ? 37.900 6.745 -33.058 1.00 79.56 113 CYS A O 1
ATOM 918 N N . GLY A 1 114 ? 37.326 4.882 -31.956 1.00 77.69 114 GLY A N 1
ATOM 919 C CA . GLY A 1 114 ? 38.692 4.519 -31.564 1.00 77.69 114 GLY A CA 1
ATOM 920 C C . GLY A 1 114 ? 39.560 3.984 -32.708 1.00 77.69 114 GLY A C 1
ATOM 921 O O . GLY A 1 114 ? 40.785 4.050 -32.628 1.00 77.69 114 GLY A O 1
ATOM 922 N N . ASN A 1 115 ? 38.955 3.480 -33.788 1.00 74.06 115 ASN A N 1
ATOM 923 C CA . ASN A 1 115 ? 39.690 2.917 -34.925 1.00 74.06 115 ASN A CA 1
ATOM 924 C C . ASN A 1 115 ? 40.066 3.966 -35.994 1.00 74.06 115 ASN A C 1
ATOM 926 O O . ASN A 1 115 ? 40.694 3.642 -37.005 1.00 74.06 115 ASN A O 1
ATOM 930 N N . ILE A 1 116 ? 39.708 5.238 -35.785 1.00 74.75 116 ILE A N 1
ATOM 931 C CA . ILE A 1 116 ? 40.069 6.343 -36.677 1.00 74.75 116 ILE A CA 1
ATOM 932 C C . ILE A 1 116 ? 41.534 6.722 -36.416 1.00 74.75 116 ILE A C 1
ATOM 934 O O . ILE A 1 116 ? 41.851 7.543 -35.556 1.00 74.75 116 ILE A O 1
ATOM 938 N N . ARG A 1 117 ? 42.461 6.125 -37.176 1.00 69.06 117 ARG A N 1
ATOM 939 C CA . ARG A 1 117 ? 43.858 6.585 -37.215 1.00 69.06 117 ARG A CA 1
ATOM 940 C C . ARG A 1 117 ? 43.940 7.887 -38.003 1.00 69.06 117 ARG A C 1
ATOM 942 O O . ARG A 1 117 ? 44.007 7.877 -39.230 1.00 69.06 117 ARG A O 1
ATOM 949 N N . VAL A 1 118 ? 43.976 9.013 -37.297 1.00 70.56 118 VAL A N 1
ATOM 950 C CA . VAL A 1 118 ? 44.280 10.312 -37.907 1.00 70.56 118 VAL A CA 1
ATOM 951 C C . VAL A 1 118 ? 45.766 10.328 -38.277 1.00 70.56 118 VAL A C 1
ATOM 953 O O . VAL A 1 118 ? 46.634 10.538 -37.432 1.00 70.56 118 VAL A O 1
ATOM 956 N N . ALA A 1 119 ? 46.072 10.060 -39.546 1.00 69.44 119 ALA A N 1
ATOM 957 C CA . ALA A 1 119 ? 47.408 10.254 -40.094 1.00 69.44 119 ALA A CA 1
ATOM 958 C C . ALA A 1 119 ? 47.619 11.754 -40.330 1.00 69.44 119 ALA A C 1
ATOM 960 O O . ALA A 1 119 ? 47.226 12.307 -41.356 1.00 69.44 119 ALA A O 1
ATOM 961 N N . LEU A 1 120 ? 48.208 12.426 -39.345 1.00 68.88 120 LEU A N 1
ATOM 962 C CA . LEU A 1 120 ? 48.562 13.837 -39.437 1.00 68.88 120 LEU A CA 1
ATOM 963 C C . LEU A 1 120 ? 49.753 13.968 -40.402 1.00 68.88 120 LEU A C 1
ATOM 965 O O . LEU A 1 120 ? 50.907 13.763 -40.025 1.00 68.88 120 LEU A O 1
ATOM 969 N N . ARG A 1 121 ? 49.475 14.248 -41.682 1.00 71.06 121 ARG A N 1
ATOM 970 C CA . ARG A 1 121 ? 50.511 14.605 -42.657 1.00 71.06 121 ARG A CA 1
ATOM 971 C C . ARG A 1 121 ? 50.955 16.032 -42.350 1.00 71.06 121 ARG A C 1
ATOM 973 O O . ARG A 1 121 ? 50.230 16.982 -42.618 1.00 71.06 121 ARG A O 1
ATOM 980 N N . LYS A 1 122 ? 52.138 16.164 -41.756 1.00 67.75 122 LYS A N 1
ATOM 981 C CA . LYS A 1 122 ? 52.803 17.450 -41.554 1.00 67.75 122 LYS A CA 1
ATOM 982 C C . LYS A 1 122 ? 53.334 17.930 -42.909 1.00 67.75 122 LYS A C 1
ATOM 984 O O . LYS A 1 122 ? 54.266 17.322 -43.430 1.00 67.75 122 LYS A O 1
ATOM 989 N N . GLU A 1 123 ? 52.713 18.951 -43.491 1.00 66.62 123 GLU A N 1
ATOM 990 C CA . GLU A 1 123 ? 53.326 19.710 -44.590 1.00 66.62 123 GLU A CA 1
ATOM 991 C C . GLU A 1 123 ? 54.322 20.730 -44.023 1.00 66.62 123 GLU A C 1
ATOM 993 O O . GLU A 1 123 ? 54.127 21.248 -42.919 1.00 66.62 123 GLU A O 1
ATOM 998 N N . ILE A 1 124 ? 55.429 20.895 -44.753 1.00 61.97 124 ILE A N 1
ATOM 999 C CA . ILE A 1 124 ? 56.629 21.684 -44.431 1.00 61.97 124 ILE A CA 1
ATOM 1000 C C . ILE A 1 124 ? 56.466 23.103 -44.958 1.00 61.97 124 ILE A C 1
ATOM 1002 O O . ILE A 1 124 ? 56.021 23.229 -46.118 1.00 61.97 124 ILE A O 1
#

Organism: Merops nubicus (NCBI:txid57421)